Protein AF-A0A103XTA6-F1 (afdb_monomer_lite)

pLDDT: mean 75.23, std 12.07, range [45.91, 94.0]

Radius of gyration: 17.37 Å; chains: 1; bounding box: 33×30×43 Å

Organism: Cynara cardunculus var. scolymus (NCBI:txid59895)

Foldseek 3Di:
DDPPDDPDPPPDPPPPCVDDPDPDDDDQKDKDKDFPADDPPDTDIDIDIDGNDPPDDPPPDDPD

Sequence (64 aa):
MEVCCMEDSNAIANVIIDDEFLPRQNGGLTIMYDVIRTYESNYYASFTIENHKLLARLNNWNLT

Structure (mmCIF, N/CA/C/O backbone):
data_AF-A0A103XTA6-F1
#
_entry.id   AF-A0A103XTA6-F1
#
loop_
_atom_site.group_PDB
_atom_site.id
_atom_site.type_symbol
_atom_site.label_atom_id
_atom_site.label_alt_id
_atom_site.label_comp_id
_atom_site.label_asym_id
_atom_site.label_entity_id
_atom_site.label_seq_id
_atom_site.pdbx_PDB_ins_code
_atom_site.Cartn_x
_atom_site.Cartn_y
_atom_site.Cartn_z
_atom_site.occupancy
_atom_site.B_iso_or_equiv
_atom_site.auth_seq_id
_atom_site.auth_comp_id
_atom_site.auth_asym_id
_atom_site.auth_atom_id
_atom_site.pdbx_PDB_model_num
ATOM 1 N N . MET A 1 1 ? -5.137 9.313 27.796 1.00 45.91 1 MET A N 1
ATOM 2 C CA . MET A 1 1 ? -5.828 8.572 26.722 1.00 45.91 1 MET A CA 1
ATOM 3 C C . MET A 1 1 ? -4.907 7.452 26.282 1.00 45.91 1 MET A C 1
ATOM 5 O O . MET A 1 1 ? -4.057 7.677 25.433 1.00 45.91 1 MET A O 1
ATOM 9 N N . GLU A 1 2 ? -5.028 6.285 26.905 1.00 51.06 2 GLU A N 1
ATOM 10 C CA . GLU A 1 2 ? -4.443 5.045 26.395 1.00 51.06 2 GLU A CA 1
ATOM 11 C C . GLU A 1 2 ? -5.581 4.255 25.759 1.00 51.06 2 GLU A C 1
ATOM 13 O O . GLU A 1 2 ? -6.487 3.805 26.453 1.00 51.06 2 GLU A O 1
ATOM 18 N N . VAL A 1 3 ? -5.561 4.123 24.437 1.00 51.00 3 VAL A N 1
ATOM 19 C CA . VAL A 1 3 ? -6.268 3.032 23.765 1.00 51.00 3 VAL A CA 1
ATOM 20 C C . VAL A 1 3 ? -5.217 1.968 23.495 1.00 51.00 3 VAL A C 1
ATOM 22 O O . VAL A 1 3 ? -4.520 2.001 22.486 1.00 51.00 3 VAL A O 1
ATOM 25 N N . CYS A 1 4 ? -5.026 1.075 24.462 1.00 55.44 4 CYS A N 1
ATOM 26 C CA . CYS A 1 4 ? -4.281 -0.152 24.231 1.00 55.44 4 CYS A CA 1
ATOM 27 C C . CYS A 1 4 ? -5.278 -1.140 23.620 1.00 55.44 4 CYS A C 1
ATOM 29 O O . CYS A 1 4 ? -6.037 -1.789 24.337 1.00 55.44 4 CYS A O 1
ATOM 31 N N . CYS A 1 5 ? -5.357 -1.184 22.292 1.00 63.88 5 CYS A N 1
ATOM 32 C CA . CYS A 1 5 ? -6.066 -2.269 21.628 1.00 63.88 5 CYS A CA 1
ATOM 33 C C . CYS A 1 5 ? -5.179 -3.512 21.748 1.00 63.88 5 CYS A C 1
ATOM 35 O O . CYS A 1 5 ? -4.143 -3.591 21.091 1.00 63.88 5 CYS A O 1
ATOM 37 N N . MET A 1 6 ? -5.546 -4.447 22.625 1.00 68.31 6 MET A N 1
ATOM 38 C CA . MET A 1 6 ? -4.979 -5.793 22.591 1.00 68.31 6 MET A CA 1
ATOM 39 C C . MET A 1 6 ? -5.606 -6.541 21.418 1.00 68.31 6 MET A C 1
ATOM 41 O O . MET A 1 6 ? -6.822 -6.502 21.239 1.00 68.31 6 MET A O 1
ATOM 45 N N . GLU A 1 7 ? -4.765 -7.187 20.616 1.00 64.88 7 GLU A N 1
ATOM 46 C CA . GLU A 1 7 ? -5.207 -8.125 19.590 1.00 64.88 7 GLU A CA 1
ATOM 47 C C . GLU A 1 7 ? -6.078 -9.203 20.252 1.00 64.88 7 GLU A C 1
ATOM 49 O O . GLU A 1 7 ? -5.636 -9.891 21.175 1.00 64.88 7 GLU A O 1
ATOM 54 N N . ASP A 1 8 ? -7.336 -9.315 19.825 1.00 74.12 8 ASP A N 1
ATOM 55 C CA . ASP A 1 8 ? -8.214 -10.389 20.275 1.00 74.12 8 ASP A CA 1
ATOM 56 C C . ASP A 1 8 ? -7.870 -11.649 19.481 1.00 74.12 8 ASP A C 1
ATOM 58 O O . ASP A 1 8 ? -8.204 -11.777 18.304 1.00 74.12 8 ASP A O 1
ATOM 62 N N . SER A 1 9 ? -7.204 -12.592 20.144 1.00 72.75 9 SER A N 1
ATOM 63 C CA . SER A 1 9 ? -6.813 -13.881 19.568 1.00 72.75 9 SER A CA 1
ATOM 64 C C . SER A 1 9 ? -8.000 -14.753 19.145 1.00 72.75 9 SER A C 1
ATOM 66 O O . SER A 1 9 ? -7.806 -15.751 18.451 1.00 72.75 9 SER A O 1
ATOM 68 N N . ASN A 1 10 ? -9.221 -14.387 19.541 1.00 75.62 10 ASN A N 1
ATOM 69 C CA . ASN A 1 10 ? -10.459 -15.054 19.151 1.00 75.62 10 ASN A CA 1
ATOM 70 C C . ASN A 1 10 ? -11.271 -14.241 18.134 1.00 75.62 10 ASN A C 1
ATOM 72 O O . ASN A 1 10 ? -12.367 -14.667 17.761 1.00 75.62 10 ASN A O 1
ATOM 76 N N . ALA A 1 11 ? -10.766 -13.091 17.673 1.00 75.25 11 ALA A N 1
ATOM 77 C CA . ALA A 1 11 ? -11.422 -12.320 16.631 1.00 75.25 11 ALA A CA 1
ATOM 78 C C . ALA A 1 11 ? -11.355 -13.088 15.309 1.00 75.25 11 ALA A C 1
ATOM 80 O O . ALA A 1 11 ? -10.352 -13.097 14.597 1.00 75.25 11 ALA A O 1
ATOM 81 N N . ILE A 1 12 ? -12.464 -13.734 14.964 1.00 67.44 12 ILE A N 1
ATOM 82 C CA . ILE A 1 12 ? -12.637 -14.353 13.658 1.00 67.44 12 ILE A CA 1
ATOM 83 C C . ILE A 1 12 ? -12.941 -13.227 12.673 1.00 67.44 12 ILE A C 1
ATOM 85 O O . ILE A 1 12 ? -14.064 -12.719 12.603 1.00 67.44 12 ILE A O 1
ATOM 89 N N . ALA A 1 13 ? -11.929 -12.819 11.912 1.00 65.38 13 ALA A N 1
ATOM 90 C CA . ALA A 1 13 ? -12.128 -11.972 10.750 1.00 65.38 13 ALA A CA 1
ATOM 91 C C . ALA A 1 13 ? -12.921 -12.776 9.707 1.00 65.38 13 ALA A C 1
ATOM 93 O O . ALA A 1 13 ? -12.347 -13.491 8.892 1.00 65.38 13 ALA A O 1
ATOM 94 N N . ASN A 1 14 ? -14.254 -12.665 9.728 1.00 61.72 14 ASN A N 1
ATOM 95 C CA . ASN A 1 14 ? -15.149 -13.192 8.689 1.00 61.72 14 ASN A CA 1
ATOM 96 C C . ASN A 1 14 ? -15.031 -12.361 7.395 1.00 61.72 14 ASN A C 1
ATOM 98 O O . ASN A 1 14 ? -16.031 -11.967 6.796 1.00 61.72 14 ASN A O 1
ATOM 102 N N . VAL A 1 15 ? -13.804 -12.029 6.989 1.00 61.88 15 VAL A N 1
ATOM 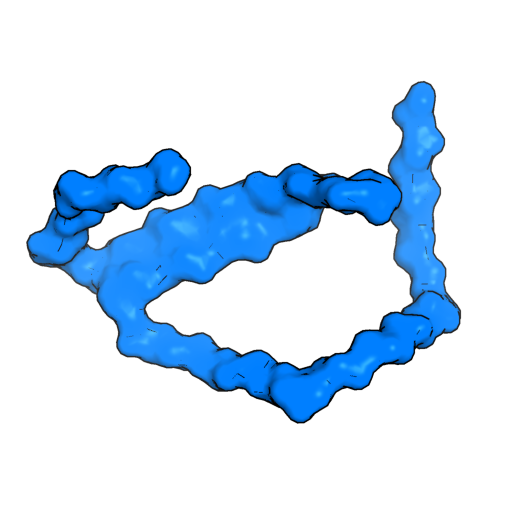103 C CA . VAL A 1 15 ? -13.537 -11.410 5.699 1.00 61.88 15 VAL A CA 1
ATOM 104 C C . VAL A 1 15 ? -13.568 -12.545 4.693 1.00 61.88 15 VAL A C 1
ATOM 106 O O . VAL A 1 15 ? -12.659 -13.370 4.636 1.00 61.88 15 VAL A O 1
ATOM 109 N N . ILE A 1 16 ? -14.649 -12.609 3.922 1.00 58.38 16 ILE A N 1
ATOM 110 C CA . ILE A 1 16 ? -14.679 -13.404 2.701 1.00 58.38 16 ILE A CA 1
ATOM 111 C C . ILE A 1 16 ? -13.702 -12.702 1.758 1.00 58.38 16 ILE A C 1
ATOM 113 O O . ILE A 1 16 ? -14.041 -11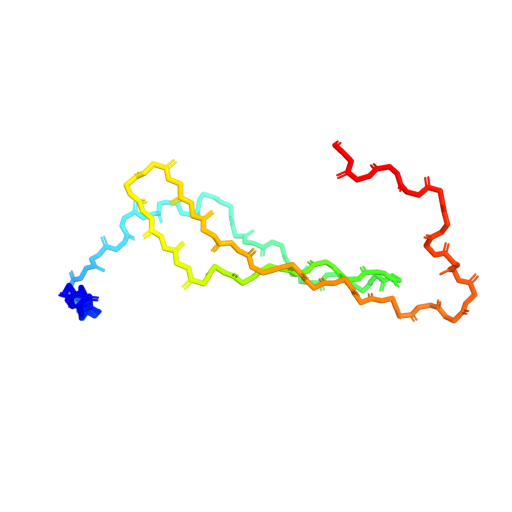.702 1.129 1.00 58.38 16 ILE A O 1
ATOM 117 N N . ILE A 1 17 ? -12.450 -13.158 1.750 1.00 62.59 17 ILE A N 1
ATOM 118 C CA . ILE A 1 17 ? -11.478 -12.782 0.728 1.00 62.59 17 ILE A CA 1
ATOM 119 C C . ILE A 1 17 ? -11.933 -13.540 -0.523 1.00 62.59 17 ILE A C 1
ATOM 121 O O . ILE A 1 17 ? -11.499 -14.660 -0.763 1.00 62.59 17 ILE A O 1
ATOM 125 N N . ASP A 1 18 ? -12.920 -12.982 -1.227 1.00 56.94 18 ASP A N 1
ATOM 126 C CA . ASP A 1 18 ? -13.521 -13.596 -2.423 1.00 56.94 18 ASP A CA 1
ATOM 127 C C . ASP A 1 18 ? -12.480 -13.736 -3.550 1.00 56.94 18 ASP A C 1
ATOM 129 O O . ASP A 1 18 ? -12.540 -14.659 -4.355 1.00 56.94 18 ASP A O 1
ATOM 133 N N . ASP A 1 19 ? -11.450 -12.883 -3.519 1.00 63.03 19 ASP A N 1
ATOM 134 C CA . ASP A 1 19 ? -10.320 -12.889 -4.439 1.00 63.03 19 ASP A CA 1
ATOM 135 C C . ASP A 1 19 ? -9.000 -13.002 -3.666 1.00 63.03 19 ASP A C 1
ATOM 137 O O . ASP A 1 19 ? -8.597 -12.076 -2.954 1.00 63.03 19 ASP A O 1
ATOM 141 N N . GLU A 1 20 ? -8.292 -14.126 -3.821 1.00 70.44 20 GLU A N 1
ATOM 142 C CA . GLU A 1 20 ? -6.896 -14.223 -3.388 1.00 70.44 20 GLU A CA 1
ATOM 143 C C . GLU A 1 20 ? -6.100 -13.054 -3.983 1.00 70.44 20 GLU A C 1
ATOM 145 O O . GLU A 1 20 ? -6.174 -12.767 -5.182 1.00 70.44 20 GLU A O 1
ATOM 150 N N . PHE A 1 21 ? -5.315 -12.368 -3.147 1.00 69.44 21 PHE A N 1
ATOM 151 C CA . PHE A 1 21 ? -4.436 -11.315 -3.637 1.00 69.44 21 PHE A CA 1
ATOM 152 C C . PHE A 1 21 ? -3.514 -11.889 -4.713 1.00 69.44 21 PHE A C 1
ATOM 154 O O . PHE A 1 21 ? -2.798 -12.866 -4.481 1.00 69.44 21 PHE A O 1
ATOM 161 N N . LEU A 1 22 ? -3.502 -11.254 -5.887 1.00 75.19 22 LEU A N 1
ATOM 162 C CA . LEU A 1 22 ? -2.573 -11.628 -6.943 1.00 75.19 22 LEU A CA 1
ATOM 163 C C . LEU A 1 22 ? -1.133 -11.573 -6.408 1.00 75.19 22 LEU A C 1
ATOM 165 O O . LEU A 1 22 ? -0.781 -10.649 -5.665 1.00 75.19 22 LEU A O 1
ATOM 169 N N . PRO A 1 23 ? -0.268 -12.522 -6.803 1.00 78.56 23 PRO A N 1
ATOM 170 C CA . PRO A 1 23 ? 1.125 -12.500 -6.391 1.00 78.56 23 PRO A CA 1
ATOM 171 C C . PRO A 1 23 ? 1.793 -11.195 -6.834 1.00 78.56 23 PRO A C 1
ATOM 173 O O . PRO A 1 23 ? 1.507 -10.658 -7.910 1.00 78.56 23 PRO A O 1
ATOM 176 N N . ARG A 1 24 ? 2.726 -10.698 -6.009 1.00 73.31 24 ARG A N 1
ATOM 177 C CA . ARG A 1 24 ? 3.502 -9.490 -6.313 1.00 73.31 24 ARG A CA 1
ATOM 178 C C . ARG A 1 24 ? 4.166 -9.637 -7.681 1.00 73.31 24 ARG A C 1
ATOM 180 O O . ARG A 1 24 ? 4.992 -10.524 -7.892 1.00 73.31 24 ARG A O 1
ATOM 187 N N . GLN A 1 25 ? 3.832 -8.733 -8.595 1.00 74.62 25 GLN A N 1
ATOM 188 C CA . GLN A 1 25 ? 4.422 -8.723 -9.927 1.00 74.62 25 GLN A CA 1
ATOM 189 C C . GLN A 1 25 ? 5.757 -7.975 -9.941 1.00 74.62 25 GLN A C 1
ATOM 191 O O . GLN A 1 25 ? 5.997 -7.061 -9.149 1.00 74.62 25 GLN A O 1
ATOM 196 N N . ASN A 1 26 ? 6.635 -8.364 -10.866 1.00 75.25 26 ASN A N 1
ATOM 197 C CA . ASN A 1 26 ? 7.904 -7.679 -11.072 1.00 75.25 26 ASN A CA 1
ATOM 198 C C . ASN A 1 26 ? 7.663 -6.403 -11.895 1.00 75.25 26 ASN A C 1
ATOM 200 O O . ASN A 1 26 ? 7.430 -6.465 -13.102 1.00 75.25 26 ASN A O 1
ATOM 204 N N . GLY A 1 27 ? 7.679 -5.250 -11.227 1.00 75.81 27 GLY A N 1
ATOM 205 C CA . GLY A 1 27 ? 7.417 -3.939 -11.815 1.00 75.81 27 GLY A CA 1
ATOM 206 C C . GLY A 1 27 ? 8.600 -2.989 -11.655 1.00 75.81 27 GLY A C 1
ATOM 207 O O . GLY A 1 27 ? 9.452 -3.155 -10.788 1.00 75.81 27 GLY A O 1
ATOM 208 N N . GLY A 1 28 ? 8.662 -1.955 -12.496 1.00 80.00 28 GLY A N 1
ATOM 209 C CA . GLY A 1 28 ? 9.667 -0.900 -12.346 1.00 80.00 28 GLY A CA 1
ATOM 210 C C . GLY A 1 28 ? 9.416 0.044 -11.167 1.00 80.00 28 GLY A C 1
ATOM 211 O O . GLY A 1 28 ? 10.324 0.755 -10.749 1.00 80.00 28 GLY A O 1
ATOM 212 N N . LEU A 1 29 ? 8.200 0.026 -10.629 1.00 83.00 29 LEU A N 1
ATOM 213 C CA . LEU A 1 29 ? 7.746 0.838 -9.514 1.00 83.00 29 LEU A CA 1
ATOM 214 C C . LEU A 1 29 ? 6.973 -0.062 -8.550 1.00 83.00 29 LEU A C 1
ATOM 216 O O . LEU A 1 29 ? 6.126 -0.838 -8.991 1.00 83.00 29 LEU A O 1
ATOM 220 N N . THR A 1 30 ? 7.262 0.048 -7.259 1.00 84.81 30 THR A N 1
ATOM 221 C CA . THR A 1 30 ? 6.504 -0.605 -6.189 1.00 84.81 30 THR A CA 1
ATOM 222 C C . THR A 1 30 ? 5.847 0.484 -5.345 1.00 84.81 30 THR A C 1
ATOM 224 O O . THR A 1 30 ? 6.516 1.438 -4.958 1.00 84.81 30 THR A O 1
ATOM 227 N N . ILE A 1 31 ? 4.545 0.359 -5.085 1.00 85.81 31 ILE A N 1
ATOM 228 C CA . ILE A 1 31 ? 3.804 1.237 -4.173 1.00 85.81 31 ILE A CA 1
ATOM 229 C C . ILE A 1 31 ? 3.265 0.352 -3.056 1.00 85.81 31 ILE A C 1
ATOM 231 O O . ILE A 1 31 ? 2.552 -0.614 -3.322 1.00 85.81 31 ILE A O 1
ATOM 235 N N . MET A 1 32 ? 3.642 0.667 -1.826 1.00 87.19 32 MET A N 1
ATOM 236 C CA . MET A 1 32 ? 3.217 -0.038 -0.621 1.00 87.19 32 MET A CA 1
ATOM 237 C C . MET A 1 32 ? 2.558 0.944 0.335 1.00 87.19 32 MET A C 1
ATOM 239 O O . MET A 1 32 ? 2.848 2.144 0.305 1.00 87.19 32 MET A O 1
ATOM 243 N N . TYR A 1 33 ? 1.675 0.429 1.181 1.00 90.06 33 TYR A N 1
ATOM 244 C CA . TYR A 1 33 ? 1.076 1.198 2.254 1.00 90.06 33 TYR A CA 1
ATOM 245 C C . TYR A 1 33 ? 1.035 0.366 3.530 1.00 90.06 33 TYR A C 1
ATOM 247 O O . TYR A 1 33 ? 0.720 -0.821 3.495 1.00 90.06 33 TYR A O 1
ATOM 255 N N . ASP A 1 34 ? 1.313 1.01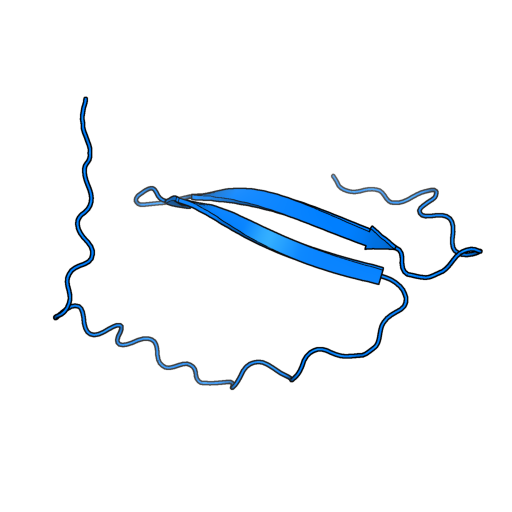9 4.649 1.00 88.38 34 ASP A N 1
ATOM 256 C CA . ASP A 1 34 ? 1.239 0.428 5.977 1.00 88.38 34 ASP A CA 1
ATOM 257 C C . ASP A 1 34 ? 0.217 1.210 6.796 1.00 88.38 34 ASP A C 1
ATOM 259 O O . ASP A 1 34 ? 0.347 2.425 6.982 1.00 88.38 34 ASP A O 1
ATOM 263 N N . VAL A 1 35 ? -0.826 0.530 7.277 1.00 88.25 35 VAL A N 1
ATOM 264 C CA . VAL A 1 35 ? -1.836 1.148 8.144 1.00 88.25 35 VAL A CA 1
ATOM 265 C C . VAL A 1 35 ? -1.226 1.347 9.531 1.00 88.25 35 VAL A C 1
ATOM 267 O O . VAL A 1 35 ? -0.967 0.386 10.247 1.00 88.25 35 VAL A O 1
ATOM 270 N N . ILE A 1 36 ? -1.001 2.604 9.918 1.00 93.25 36 ILE A N 1
ATOM 271 C CA . ILE A 1 36 ? -0.359 2.961 11.195 1.00 93.25 36 ILE A CA 1
ATOM 272 C C . ILE A 1 36 ? -1.368 3.142 12.331 1.00 93.25 36 ILE A C 1
ATOM 274 O O . ILE A 1 36 ? -1.010 3.039 13.506 1.00 93.25 36 ILE A O 1
ATOM 278 N N . ARG A 1 37 ? -2.625 3.460 12.001 1.00 84.38 37 ARG A N 1
ATOM 279 C CA . ARG A 1 37 ? -3.711 3.615 12.974 1.00 84.38 37 ARG A CA 1
ATOM 280 C C . ARG A 1 37 ? -5.068 3.527 12.294 1.00 84.38 37 ARG A C 1
ATOM 282 O O . ARG A 1 37 ? -5.279 4.161 11.265 1.00 84.38 37 ARG A O 1
ATOM 289 N N . THR A 1 38 ? -6.001 2.829 12.925 1.00 88.00 38 THR A N 1
ATOM 290 C CA . THR A 1 38 ? -7.402 2.741 12.509 1.00 88.00 38 THR A CA 1
ATOM 291 C C . THR A 1 38 ? -8.308 3.531 13.456 1.00 88.00 38 THR A C 1
ATOM 293 O O . THR A 1 38 ? -8.029 3.674 14.648 1.00 88.00 38 THR A O 1
ATOM 296 N N . TYR A 1 39 ? -9.394 4.057 12.906 1.00 87.94 39 TYR A N 1
ATOM 297 C CA . TYR A 1 39 ? -10.538 4.646 13.598 1.00 87.94 39 TYR A CA 1
ATOM 298 C C . TYR 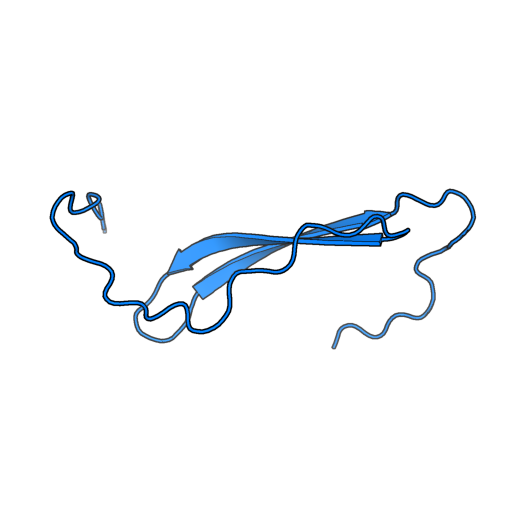A 1 39 ? -11.811 3.983 13.061 1.00 87.94 39 TYR A C 1
ATOM 300 O O . TYR A 1 39 ? -11.755 3.230 12.090 1.00 87.94 39 TYR A O 1
ATOM 308 N N . GLU A 1 40 ? -12.970 4.283 13.649 1.00 83.69 40 GLU A N 1
ATOM 309 C CA . GLU A 1 40 ? -14.240 3.666 13.233 1.00 83.69 40 GLU A CA 1
ATOM 310 C C . GLU A 1 40 ? -14.571 3.882 11.749 1.00 83.69 40 GLU A C 1
ATOM 312 O O . GLU A 1 40 ? -15.112 2.986 11.108 1.00 83.69 40 GLU A O 1
ATOM 317 N N . SER A 1 41 ? -14.235 5.049 11.188 1.00 88.62 41 SER A N 1
ATOM 318 C CA . SER A 1 41 ? -14.618 5.421 9.818 1.00 88.62 41 SER A CA 1
ATOM 319 C C . SER A 1 41 ? -13.449 5.768 8.895 1.00 88.62 41 SER A C 1
ATOM 321 O O . SER A 1 41 ? -13.674 6.124 7.740 1.00 88.62 41 SER A O 1
ATOM 323 N N . ASN A 1 42 ? -12.209 5.745 9.383 1.00 90.69 42 ASN A N 1
ATOM 324 C CA . ASN A 1 42 ? -11.028 6.052 8.579 1.00 90.69 42 ASN A CA 1
ATOM 325 C C . ASN A 1 42 ? -9.761 5.455 9.194 1.00 90.69 42 ASN A C 1
ATOM 327 O O . ASN A 1 42 ? -9.771 4.878 10.279 1.00 90.69 42 ASN A O 1
ATOM 331 N N . TYR A 1 43 ? -8.651 5.582 8.482 1.00 91.25 43 TYR A N 1
ATOM 332 C CA . TYR A 1 43 ? -7.356 5.129 8.953 1.00 91.25 43 TYR A CA 1
ATOM 333 C C . TYR A 1 43 ? -6.2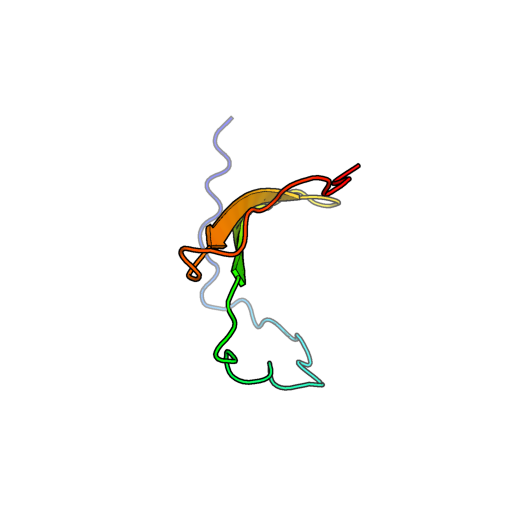64 6.071 8.463 1.00 91.25 43 TYR A C 1
ATOM 335 O O . TYR A 1 43 ? -6.387 6.715 7.420 1.00 91.25 43 TYR A O 1
ATOM 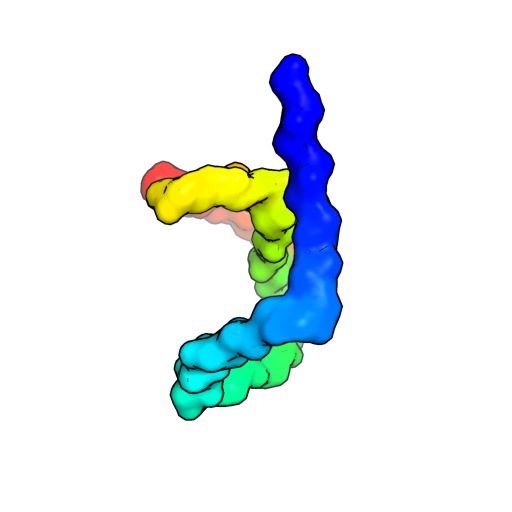343 N N . TYR A 1 44 ? -5.183 6.136 9.230 1.00 94.00 44 TYR A N 1
ATOM 344 C CA . TYR A 1 44 ? -3.931 6.707 8.768 1.00 94.00 44 TYR A CA 1
ATOM 345 C C . TYR A 1 44 ? -3.060 5.593 8.203 1.00 94.00 44 TYR A C 1
ATOM 347 O O . TYR A 1 44 ? -2.876 4.553 8.841 1.00 94.00 44 TYR A O 1
ATOM 355 N N . ALA A 1 45 ? -2.502 5.837 7.022 1.00 93.19 45 ALA A N 1
ATOM 356 C CA . ALA A 1 45 ? -1.535 4.960 6.386 1.00 93.19 45 ALA A CA 1
ATOM 357 C C . ALA A 1 45 ? -0.285 5.744 5.984 1.00 93.19 45 ALA A C 1
ATOM 359 O O . ALA A 1 45 ? -0.365 6.909 5.588 1.00 93.19 45 ALA A O 1
ATOM 360 N N . SER A 1 46 ? 0.866 5.092 6.100 1.00 92.69 46 SER A N 1
ATOM 361 C CA . SER A 1 46 ? 2.122 5.549 5.517 1.00 92.69 46 SER A CA 1
ATOM 362 C C . SER A 1 46 ? 2.259 4.944 4.127 1.00 92.69 46 SER A C 1
ATOM 364 O O . SER A 1 46 ? 2.035 3.748 3.971 1.00 92.69 46 SER A O 1
ATOM 366 N N . PHE A 1 47 ? 2.638 5.744 3.131 1.00 90.12 47 PHE A N 1
ATOM 367 C CA . PHE A 1 47 ? 2.843 5.280 1.759 1.00 90.12 47 PHE A CA 1
ATOM 368 C C . PHE A 1 47 ? 4.328 5.280 1.411 1.00 90.12 47 PHE A C 1
ATOM 370 O O . PHE A 1 47 ? 5.016 6.285 1.598 1.00 90.12 47 PHE A O 1
ATOM 377 N N . THR A 1 48 ? 4.797 4.172 0.844 1.00 89.81 48 THR A N 1
ATOM 378 C CA . THR A 1 48 ? 6.175 4.003 0.379 1.00 89.81 48 THR A CA 1
ATOM 379 C C . THR A 1 48 ? 6.165 3.757 -1.122 1.00 89.81 48 THR A C 1
ATOM 381 O O . THR A 1 48 ? 5.506 2.838 -1.609 1.00 89.81 48 THR A O 1
ATOM 384 N N . ILE A 1 49 ? 6.898 4.588 -1.865 1.00 87.25 49 ILE A N 1
ATOM 385 C CA . ILE A 1 49 ? 7.035 4.480 -3.319 1.00 87.25 49 ILE A CA 1
ATOM 386 C C . ILE A 1 49 ? 8.496 4.165 -3.642 1.00 87.25 49 ILE A C 1
ATOM 388 O O . ILE A 1 49 ? 9.380 4.994 -3.431 1.00 87.25 49 ILE A O 1
ATOM 392 N N . GLU A 1 50 ? 8.744 2.976 -4.186 1.00 86.50 50 GLU A N 1
ATOM 393 C CA . GLU A 1 50 ? 10.081 2.488 -4.521 1.00 86.50 50 GLU A CA 1
ATOM 394 C C . GLU A 1 50 ? 10.253 2.332 -6.030 1.00 86.50 50 GLU A C 1
ATOM 396 O O . GLU A 1 50 ? 9.634 1.485 -6.687 1.00 86.50 50 GLU A O 1
ATOM 401 N N . ASN A 1 51 ? 11.153 3.132 -6.590 1.00 84.81 51 ASN A N 1
ATOM 402 C CA . ASN A 1 51 ? 11.504 3.059 -7.997 1.00 84.81 51 ASN A CA 1
ATOM 403 C C . ASN A 1 51 ? 12.704 2.132 -8.213 1.00 84.81 51 ASN A C 1
ATOM 405 O O . ASN A 1 51 ? 13.829 2.438 -7.826 1.00 84.81 51 ASN A O 1
ATOM 409 N N . HIS A 1 52 ? 12.456 1.022 -8.898 1.00 84.25 52 HIS A N 1
ATOM 410 C CA . HIS A 1 52 ? 13.442 -0.009 -9.207 1.00 84.25 52 HIS A CA 1
ATOM 411 C C . HIS A 1 52 ? 14.058 0.176 -10.609 1.00 84.25 52 HIS A C 1
ATOM 413 O O . HIS A 1 52 ? 14.766 -0.702 -11.111 1.00 84.25 52 HIS A O 1
ATOM 419 N N . LYS A 1 53 ? 13.788 1.303 -11.284 1.00 78.62 53 LYS A N 1
ATOM 420 C CA . LYS A 1 53 ? 14.308 1.629 -12.620 1.00 78.62 53 LYS A CA 1
ATOM 421 C C . LYS A 1 53 ? 15.127 2.917 -12.586 1.00 78.62 53 LYS A C 1
ATOM 423 O O . LYS A 1 53 ? 14.591 4.014 -12.487 1.00 78.62 53 LYS A O 1
ATOM 428 N N . LEU A 1 54 ? 16.433 2.777 -12.816 1.00 69.69 54 LEU A N 1
ATOM 429 C CA . LEU A 1 54 ? 17.409 3.878 -12.806 1.00 69.69 54 LEU A CA 1
ATOM 430 C C . LEU A 1 54 ? 17.102 5.018 -13.800 1.00 69.69 54 LEU A C 1
ATOM 432 O O . LEU A 1 54 ? 17.493 6.156 -13.562 1.00 69.69 54 LEU A O 1
ATOM 436 N N . LEU A 1 55 ? 16.418 4.725 -14.913 1.00 66.00 55 LEU A N 1
ATOM 437 C CA . LEU A 1 55 ? 16.145 5.691 -15.990 1.00 66.00 55 LEU A CA 1
ATOM 438 C C . LEU A 1 55 ? 14.711 6.237 -15.988 1.00 66.00 55 LEU A C 1
ATOM 440 O O . LEU A 1 55 ? 14.440 7.248 -16.636 1.00 66.00 55 LEU A O 1
ATOM 444 N N . ALA A 1 56 ? 13.787 5.589 -15.278 1.00 63.38 56 ALA A N 1
ATOM 445 C CA . ALA A 1 56 ? 12.405 6.040 -15.219 1.00 63.38 56 ALA A CA 1
ATOM 446 C C . ALA A 1 56 ? 12.302 7.115 -14.138 1.00 63.38 56 ALA A C 1
ATOM 448 O O . ALA A 1 56 ? 12.184 6.809 -12.959 1.00 63.38 56 ALA A O 1
ATOM 449 N N . ARG A 1 57 ? 12.393 8.391 -14.512 1.00 65.56 57 ARG A N 1
ATOM 450 C CA . ARG A 1 57 ? 12.113 9.476 -13.566 1.00 65.56 57 ARG A CA 1
ATOM 451 C C . ARG A 1 57 ? 10.612 9.506 -13.269 1.00 65.56 57 ARG A C 1
ATOM 453 O O . ARG A 1 57 ? 9.811 9.519 -14.199 1.00 65.56 57 ARG A O 1
ATOM 460 N N . LEU A 1 58 ? 10.243 9.575 -11.990 1.00 68.38 58 LEU A N 1
ATOM 461 C CA . LEU A 1 58 ? 8.869 9.830 -11.535 1.00 68.38 58 LEU A CA 1
ATOM 462 C C . LEU A 1 58 ? 8.509 11.313 -11.734 1.00 68.38 58 LEU A C 1
ATOM 464 O O . LEU A 1 58 ? 8.195 12.031 -10.791 1.00 68.38 58 LEU A O 1
ATOM 468 N N . ASN A 1 59 ? 8.633 11.807 -12.965 1.00 70.31 59 ASN A N 1
ATOM 469 C CA . ASN A 1 59 ? 8.341 13.196 -13.299 1.00 70.31 59 ASN A CA 1
ATOM 470 C C . ASN A 1 59 ? 6.887 13.326 -13.776 1.00 70.31 59 ASN A C 1
ATOM 472 O O . ASN A 1 59 ? 6.400 12.457 -14.495 1.00 70.31 59 ASN A O 1
ATOM 476 N N . ASN A 1 60 ? 6.230 14.441 -13.438 1.00 69.75 60 ASN A N 1
ATOM 477 C CA . ASN A 1 60 ? 4.868 14.808 -13.868 1.00 69.75 60 ASN A CA 1
ATOM 478 C C . ASN A 1 60 ? 3.734 13.902 -13.361 1.00 69.75 60 ASN A C 1
ATOM 480 O O . ASN A 1 60 ? 2.685 13.807 -13.994 1.00 69.75 60 ASN A O 1
ATOM 484 N N . TRP A 1 61 ? 3.919 13.248 -12.218 1.00 73.75 61 TRP A N 1
ATOM 485 C CA . TRP A 1 61 ? 2.827 12.534 -11.564 1.00 73.75 61 TRP A CA 1
ATOM 486 C C . TRP A 1 61 ? 1.981 13.542 -10.784 1.00 73.75 61 TRP A C 1
ATOM 488 O O . TRP A 1 61 ? 2.497 14.217 -9.896 1.00 73.75 61 TRP A O 1
ATOM 498 N N . ASN A 1 62 ? 0.696 13.661 -11.124 1.00 73.19 62 ASN A N 1
ATOM 499 C CA . ASN A 1 62 ? -0.260 14.398 -10.306 1.00 73.19 62 ASN A CA 1
ATOM 500 C C . ASN A 1 62 ? -0.904 13.424 -9.311 1.00 73.19 62 ASN A C 1
ATOM 502 O O . ASN A 1 62 ? -1.693 12.577 -9.715 1.00 73.19 62 ASN A O 1
ATOM 506 N N . LEU A 1 63 ? -0.524 13.524 -8.038 1.00 71.31 63 LEU A N 1
ATOM 507 C CA . LEU A 1 63 ? -0.967 12.634 -6.956 1.00 71.31 63 LEU A CA 1
ATOM 508 C C . LEU A 1 63 ? -2.093 13.256 -6.107 1.00 71.31 63 LEU A C 1
ATOM 510 O O . LEU A 1 63 ? -2.239 12.890 -4.943 1.00 71.31 63 LEU A O 1
ATOM 514 N N . THR A 1 64 ? -2.814 14.243 -6.656 1.00 58.69 64 THR A N 1
ATOM 515 C CA . THR A 1 64 ? -3.908 14.946 -5.960 1.00 58.69 64 THR A CA 1
ATOM 516 C C . THR A 1 64 ? -5.237 14.221 -6.038 1.00 58.69 64 THR A C 1
ATOM 518 O O . THR A 1 64 ? -5.493 13.553 -7.065 1.00 58.69 64 THR A O 1
#

Secondary structure (DSSP, 8-state):
--------TT--------SPPPPPP--SEEEEEEEEEE-SS-EEEEEEEEE--TT----S----